Protein AF-A0A2D2AU58-F1 (afdb_monomer_lite)

Radius of gyration: 15.95 Å; chains: 1; bounding box: 44×31×46 Å

Secondary structure (DSSP, 8-state):
-PEEE-EEEEEEEETTT--EEEEEEETTTTSS--TTEEEEE-SSSSEEEEEE-TTGGGGGT-HHHHHHHHHHHHHHHT----BPPPEEEEEPPPPPSSGGGGGGPPPPEEEEE-TTSTT-EEEEEEEEEHHHHHHTT-EEEEESSEEE-----

Foldseek 3Di:
DFDEWEWWKFWKAWPPPRQIWIDTDTPCVVPPPVQFWFKWIARVALEMEIEGQNHRVCCQVPVVSQVVVQVVSCVVVVHHGTGGWHWDDWAADPDPPDPVCVVVGDDTWTWTQDSVDRPIIMTTPDIGQPVRSVVVVHYYHYPDSYDYDRPPD

Organism: NCBI:txid69666

pLDDT: mean 88.6, std 12.47, range [38.38, 98.19]

Sequence (153 aa):
MPRRIEGEVVRLQCRSCASIFHAFTFSGDTDMVTGDLAFATRVDSAELALAEAPSADRLDEDDGAREALEARIADALGRPGFRAPRLLRFEEPPPPPDPAQWQHYRAAKVVYQCIACPTGEAVEITRLSVRAFVRSSGRINLLGDLVLDQAGG

Structure (mmCIF, N/CA/C/O backbone):
data_AF-A0A2D2AU58-F1
#
_entry.id   AF-A0A2D2AU58-F1
#
loop_
_atom_site.group_PDB
_atom_site.id
_atom_site.type_symbol
_atom_site.label_atom_id
_atom_site.label_alt_id
_atom_site.label_comp_id
_atom_site.label_asym_id
_atom_site.label_entity_id
_atom_site.label_seq_id
_atom_site.pdbx_PDB_ins_code
_atom_site.Cartn_x
_atom_site.Cartn_y
_atom_site.Cartn_z
_atom_site.occupancy
_atom_site.B_iso_or_equiv
_atom_site.auth_seq_id
_atom_site.auth_comp_id
_atom_site.auth_asym_id
_atom_site.auth_atom_id
_atom_site.pdbx_PDB_model_num
ATOM 1 N N . MET A 1 1 ? -22.091 11.307 -2.884 1.00 77.38 1 MET A N 1
ATOM 2 C CA . MET A 1 1 ? -22.093 10.227 -3.900 1.00 77.38 1 MET A CA 1
ATOM 3 C C . MET A 1 1 ? -20.852 9.402 -3.640 1.00 77.38 1 MET A C 1
ATOM 5 O O . MET A 1 1 ? -19.825 10.033 -3.422 1.00 77.38 1 MET A O 1
ATOM 9 N N . PRO A 1 2 ? -20.927 8.061 -3.621 1.00 86.56 2 PRO A N 1
ATOM 10 C CA . PRO A 1 2 ? -19.753 7.251 -3.333 1.00 86.56 2 PRO A CA 1
ATOM 11 C C . PRO A 1 2 ? -18.658 7.471 -4.382 1.00 86.56 2 PRO A C 1
ATOM 13 O O . PRO A 1 2 ? -18.942 7.450 -5.584 1.00 86.56 2 PRO A O 1
ATOM 16 N N . ARG A 1 3 ? -17.419 7.673 -3.929 1.00 88.31 3 ARG A N 1
ATOM 17 C CA . ARG A 1 3 ? -16.230 7.777 -4.775 1.00 88.31 3 ARG A CA 1
ATOM 18 C C . ARG A 1 3 ? -15.817 6.377 -5.209 1.00 88.31 3 ARG A C 1
ATOM 20 O O . ARG A 1 3 ? -15.558 5.504 -4.381 1.00 88.31 3 ARG A O 1
ATOM 27 N N . ARG A 1 4 ? -15.767 6.160 -6.522 1.00 89.62 4 ARG A N 1
ATOM 28 C CA . ARG A 1 4 ? -15.259 4.911 -7.090 1.00 89.62 4 ARG A CA 1
ATOM 29 C C . ARG A 1 4 ? -13.739 4.932 -7.105 1.00 89.62 4 ARG A C 1
ATOM 31 O O . ARG A 1 4 ? -13.149 5.951 -7.455 1.00 89.62 4 ARG A O 1
ATOM 38 N N . ILE A 1 5 ? -13.141 3.814 -6.723 1.00 89.88 5 ILE A N 1
ATOM 39 C CA . ILE A 1 5 ? -11.698 3.603 -6.756 1.00 89.88 5 ILE A CA 1
ATOM 40 C C . ILE A 1 5 ? -11.394 2.311 -7.505 1.00 89.88 5 ILE A C 1
ATOM 42 O O . ILE A 1 5 ? -12.126 1.327 -7.397 1.00 89.88 5 ILE A O 1
ATOM 46 N N . GLU A 1 6 ? -10.298 2.325 -8.244 1.00 90.88 6 GLU A N 1
ATOM 47 C CA . GLU A 1 6 ? -9.743 1.186 -8.966 1.00 90.88 6 GLU A CA 1
ATOM 48 C C . GLU A 1 6 ? -8.304 0.979 -8.493 1.00 90.88 6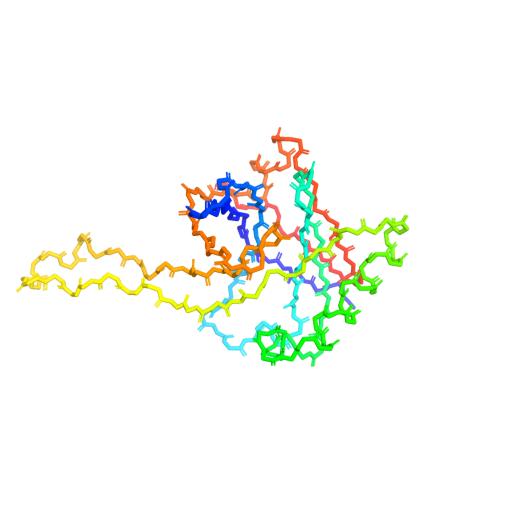 GLU A C 1
ATOM 50 O O . GLU A 1 6 ? -7.688 1.897 -7.943 1.00 90.88 6 GLU A O 1
ATOM 55 N N . GLY A 1 7 ? -7.767 -0.226 -8.650 1.00 91.56 7 GLY A N 1
ATOM 56 C CA . GLY A 1 7 ? -6.401 -0.502 -8.234 1.00 91.56 7 GLY A CA 1
ATOM 57 C C . GLY A 1 7 ? -6.040 -1.973 -8.160 1.00 91.56 7 GLY A C 1
ATOM 58 O O . GLY A 1 7 ? -6.841 -2.870 -8.436 1.00 91.56 7 GLY A O 1
ATOM 59 N N . GLU A 1 8 ? -4.807 -2.207 -7.737 1.00 94.19 8 GLU A N 1
ATOM 60 C CA . GLU A 1 8 ? -4.218 -3.528 -7.580 1.00 94.19 8 GLU A CA 1
ATOM 61 C C . GLU A 1 8 ? -3.642 -3.697 -6.177 1.00 94.19 8 GLU A C 1
ATOM 63 O O . GLU A 1 8 ? -3.209 -2.743 -5.527 1.00 94.19 8 GLU A O 1
ATOM 68 N N . VAL A 1 9 ? -3.604 -4.944 -5.714 1.00 95.62 9 VAL A N 1
ATOM 69 C CA . VAL A 1 9 ? -2.929 -5.294 -4.469 1.00 95.62 9 VAL A CA 1
ATOM 70 C C . VAL A 1 9 ? -1.517 -5.749 -4.797 1.00 95.62 9 VAL A C 1
ATOM 72 O O . VAL A 1 9 ? -1.308 -6.699 -5.552 1.00 95.62 9 VAL A O 1
ATOM 75 N N . VAL A 1 10 ? -0.534 -5.106 -4.183 1.00 95.12 10 VAL A N 1
ATOM 76 C CA . VAL 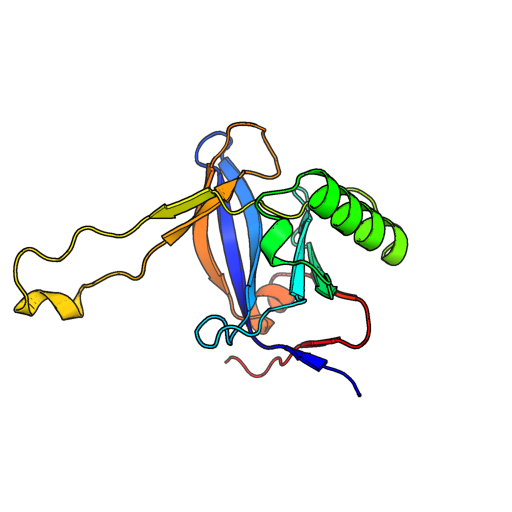A 1 10 ? 0.877 -5.440 -4.345 1.00 95.12 10 VAL A CA 1
ATOM 77 C C . VAL A 1 10 ? 1.345 -6.215 -3.125 1.00 95.12 10 VAL A C 1
ATOM 79 O O . VAL A 1 10 ? 1.167 -5.787 -1.988 1.00 95.12 10 VAL A O 1
ATOM 82 N N . ARG A 1 11 ? 1.964 -7.372 -3.345 1.00 96.69 11 ARG A N 1
ATOM 83 C CA . ARG A 1 11 ? 2.624 -8.140 -2.292 1.00 96.69 11 ARG A CA 1
ATOM 84 C C . ARG A 1 11 ? 4.064 -7.660 -2.170 1.00 96.69 11 ARG A C 1
ATOM 86 O O . ARG A 1 11 ? 4.836 -7.753 -3.127 1.00 96.69 11 ARG A O 1
ATOM 93 N N . LEU A 1 12 ? 4.415 -7.173 -0.988 1.00 97.25 12 LEU A N 1
ATOM 94 C CA . LEU A 1 12 ? 5.727 -6.633 -0.663 1.00 97.25 12 LEU A CA 1
ATOM 95 C C . LEU A 1 12 ? 6.490 -7.606 0.236 1.00 97.25 12 LEU A C 1
ATOM 97 O O . LEU A 1 12 ? 5.902 -8.244 1.110 1.00 97.25 12 LEU A O 1
ATOM 101 N N . GLN A 1 13 ? 7.804 -7.698 0.040 1.00 97.81 13 GLN A N 1
ATOM 102 C CA . GLN A 1 13 ? 8.700 -8.433 0.927 1.00 97.81 13 GLN A CA 1
ATOM 103 C C . GLN A 1 13 ? 9.831 -7.535 1.414 1.00 97.81 13 GLN A C 1
ATOM 105 O O . GLN A 1 13 ? 10.530 -6.911 0.613 1.00 97.81 13 GLN A O 1
ATOM 110 N N . CYS A 1 14 ? 10.035 -7.505 2.731 1.00 98.19 14 CYS A N 1
ATOM 111 C CA . CYS A 1 14 ? 11.158 -6.814 3.345 1.00 98.19 14 CYS A CA 1
ATOM 112 C C . CYS A 1 14 ? 12.479 -7.545 3.073 1.00 98.19 14 CYS A C 1
ATOM 114 O O . CYS A 1 14 ? 12.621 -8.722 3.402 1.00 98.19 14 CYS A O 1
ATOM 116 N N . ARG A 1 15 ? 13.477 -6.831 2.547 1.00 97.75 15 ARG A N 1
ATOM 117 C CA . ARG A 1 15 ? 14.829 -7.352 2.292 1.00 97.75 15 ARG A CA 1
ATOM 118 C C . ARG A 1 15 ? 15.607 -7.659 3.580 1.00 97.75 15 ARG A C 1
ATOM 120 O O . ARG A 1 15 ? 16.496 -8.501 3.552 1.00 97.75 15 ARG A O 1
ATOM 127 N N . SER A 1 16 ? 15.265 -7.010 4.697 1.00 97.69 16 SER A N 1
ATOM 128 C CA . SER A 1 16 ? 16.006 -7.134 5.964 1.00 97.69 16 SER A CA 1
ATOM 129 C C . SER A 1 16 ? 15.448 -8.208 6.901 1.00 97.69 16 SER A C 1
ATOM 131 O O . SER A 1 16 ? 16.212 -9.003 7.436 1.00 97.69 16 SER A O 1
ATOM 133 N N . CYS A 1 17 ? 14.127 -8.250 7.118 1.00 97.75 17 CYS A N 1
ATOM 134 C CA . CYS A 1 17 ? 13.496 -9.203 8.049 1.00 97.75 17 CYS A CA 1
ATOM 135 C C . CYS A 1 17 ? 12.632 -10.274 7.365 1.00 97.75 17 CYS A C 1
ATOM 137 O O . CYS A 1 17 ? 11.979 -11.053 8.053 1.00 97.75 17 CYS A O 1
ATOM 139 N N . ALA A 1 18 ? 12.599 -10.300 6.027 1.00 97.31 18 ALA A N 1
ATOM 140 C CA . ALA A 1 18 ? 11.807 -11.228 5.213 1.00 97.31 18 ALA A CA 1
ATOM 141 C C . ALA A 1 18 ? 10.282 -11.195 5.448 1.00 97.31 18 ALA A C 1
ATOM 143 O O . ALA A 1 18 ? 9.571 -12.028 4.882 1.00 97.31 18 ALA A O 1
ATOM 144 N N . SER A 1 19 ? 9.768 -10.237 6.231 1.00 97.44 19 SER A N 1
ATOM 145 C CA . SER A 1 19 ? 8.331 -10.057 6.443 1.00 97.44 19 SER A CA 1
ATOM 146 C C . SER A 1 19 ? 7.614 -9.776 5.125 1.00 97.44 19 SER A C 1
ATOM 148 O O . SER A 1 19 ? 8.164 -9.149 4.213 1.00 97.44 19 SER A O 1
ATOM 150 N N . ILE A 1 20 ? 6.377 -10.257 5.032 1.00 97.00 20 ILE A N 1
ATOM 151 C CA . ILE A 1 20 ? 5.526 -10.091 3.861 1.00 97.00 20 ILE A CA 1
ATOM 152 C C . ILE A 1 20 ? 4.271 -9.351 4.288 1.00 97.00 20 ILE A C 1
ATOM 154 O O . ILE A 1 20 ? 3.619 -9.739 5.252 1.00 97.00 20 ILE A O 1
ATOM 158 N N . PHE A 1 21 ? 3.927 -8.312 3.541 1.00 97.31 21 PHE A N 1
ATOM 159 C CA . PHE A 1 21 ? 2.716 -7.528 3.741 1.00 97.31 21 PHE A CA 1
ATOM 160 C C . PHE A 1 21 ? 2.180 -7.044 2.395 1.00 97.31 21 PHE A C 1
ATOM 162 O O . PHE A 1 21 ? 2.779 -7.305 1.348 1.00 97.31 21 PHE A O 1
ATOM 169 N N . HIS A 1 22 ? 1.023 -6.391 2.412 1.00 97.12 22 HIS A N 1
ATOM 170 C CA . HIS A 1 22 ? 0.349 -5.953 1.198 1.00 97.12 22 HIS A CA 1
ATOM 171 C C . HIS A 1 22 ? 0.302 -4.42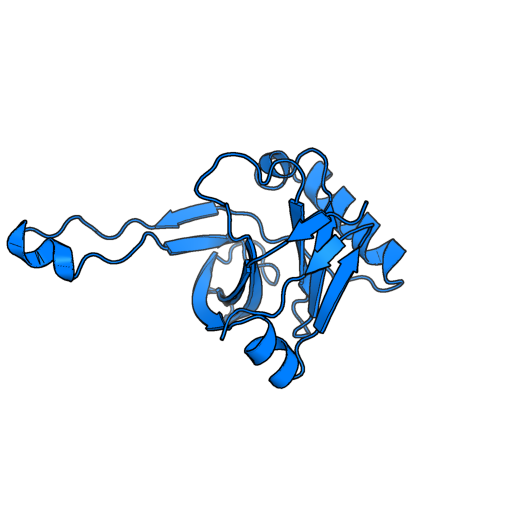9 1.140 1.00 97.12 22 HIS A C 1
ATOM 173 O O . HIS A 1 22 ? 0.201 -3.757 2.161 1.00 97.12 22 HIS A O 1
ATOM 179 N N . ALA A 1 23 ? 0.377 -3.895 -0.066 1.00 95.88 23 ALA A N 1
ATOM 180 C CA . ALA A 1 23 ? 0.109 -2.504 -0.376 1.00 95.88 23 ALA A CA 1
ATOM 181 C C . ALA A 1 23 ? -1.013 -2.423 -1.409 1.00 95.88 23 ALA A C 1
ATOM 183 O O . ALA A 1 23 ? -1.349 -3.424 -2.049 1.00 95.88 23 ALA A O 1
ATOM 184 N N . PHE A 1 24 ? -1.592 -1.239 -1.556 1.00 94.38 24 PHE A N 1
ATOM 185 C CA . PHE A 1 24 ? -2.582 -0.967 -2.586 1.00 94.38 24 PHE A CA 1
ATOM 186 C C . PHE A 1 24 ? -2.040 0.103 -3.529 1.00 94.38 24 PHE A C 1
ATOM 188 O O . PHE A 1 24 ? -1.558 1.137 -3.075 1.00 94.38 24 PHE A O 1
ATOM 195 N N . THR A 1 25 ? -2.112 -0.153 -4.830 1.00 91.25 25 THR A N 1
ATOM 196 C CA . THR A 1 25 ? -1.777 0.820 -5.872 1.00 91.25 25 THR A CA 1
ATOM 197 C C . THR A 1 25 ? -3.073 1.258 -6.526 1.00 91.25 25 THR A C 1
ATOM 199 O O . THR A 1 25 ? -3.805 0.413 -7.039 1.00 91.25 25 THR A O 1
ATOM 202 N N . PHE A 1 26 ? -3.374 2.553 -6.490 1.00 89.06 26 PHE A N 1
ATOM 203 C CA . PHE A 1 26 ? -4.610 3.088 -7.049 1.00 89.06 26 PHE A CA 1
ATOM 204 C C . PHE A 1 26 ? -4.457 3.267 -8.569 1.00 89.06 26 PHE A C 1
ATOM 206 O O . PHE A 1 26 ? -3.496 3.857 -9.059 1.00 89.06 26 PHE A O 1
ATOM 213 N N . SER A 1 27 ? -5.402 2.747 -9.350 1.00 82.69 27 SER A N 1
ATOM 214 C CA . SER A 1 27 ? -5.457 3.001 -10.792 1.00 82.69 27 SER A CA 1
ATOM 215 C C . SER A 1 27 ? -5.912 4.445 -11.018 1.00 82.69 27 SER A C 1
ATOM 217 O O . SER A 1 27 ? -6.917 4.875 -10.456 1.00 82.69 27 SER A O 1
ATOM 219 N N . GLY A 1 28 ? -5.152 5.199 -11.813 1.00 66.75 28 GLY A N 1
ATOM 220 C CA . GLY A 1 28 ? -5.298 6.656 -11.948 1.00 66.75 28 GLY A CA 1
ATOM 221 C C . GLY A 1 28 ? -4.067 7.448 -11.490 1.00 66.75 28 GLY A C 1
ATOM 222 O O . GLY A 1 28 ? -4.003 8.646 -11.740 1.00 66.75 28 GLY A O 1
ATOM 223 N N . ASP A 1 29 ? -3.057 6.777 -10.920 1.00 52.44 29 ASP A N 1
ATOM 224 C CA . ASP A 1 29 ? -1.764 7.359 -10.505 1.00 52.44 29 ASP A CA 1
ATOM 225 C C . ASP A 1 29 ? -0.976 8.066 -11.634 1.00 52.44 29 ASP A C 1
ATOM 227 O O . ASP A 1 29 ? -0.001 8.765 -11.366 1.00 52.44 29 ASP A O 1
ATOM 231 N N . THR A 1 30 ? -1.381 7.932 -12.903 1.00 46.69 30 THR A N 1
ATOM 232 C CA . THR A 1 30 ? -0.796 8.682 -14.030 1.00 46.69 30 THR A CA 1
ATOM 233 C C . THR A 1 30 ? -1.394 10.076 -14.240 1.00 46.69 30 THR A C 1
ATOM 235 O O . THR A 1 30 ? -0.820 10.850 -14.997 1.00 46.69 30 THR A O 1
ATOM 238 N N . ASP A 1 31 ? -2.505 10.414 -13.579 1.00 44.06 31 ASP A N 1
ATOM 239 C CA . ASP A 1 31 ? -3.228 11.681 -13.754 1.00 44.06 31 ASP A CA 1
ATOM 240 C C . ASP A 1 31 ? -3.466 12.353 -12.386 1.00 44.06 31 ASP A C 1
ATOM 242 O O . ASP A 1 31 ? -4.592 12.413 -11.919 1.00 44.06 31 ASP A O 1
ATOM 246 N N . MET A 1 32 ? -2.389 12.791 -11.709 1.00 42.91 32 MET A N 1
ATOM 247 C CA . MET A 1 32 ? -2.284 13.801 -10.617 1.00 42.91 32 MET A CA 1
ATOM 248 C C . MET A 1 32 ? -3.431 13.981 -9.576 1.00 42.91 32 MET A C 1
ATOM 250 O O . MET A 1 32 ? -3.501 15.017 -8.916 1.00 42.91 32 MET A O 1
ATOM 254 N N . VAL A 1 33 ? -4.347 13.027 -9.399 1.00 46.69 33 VAL A N 1
ATOM 255 C CA . VAL A 1 33 ? -5.597 13.181 -8.629 1.00 46.69 33 VAL A CA 1
ATOM 256 C C . VAL A 1 33 ? -5.880 11.911 -7.819 1.00 46.69 33 VAL A C 1
ATOM 258 O O . VAL A 1 33 ? -7.006 11.427 -7.717 1.00 46.69 33 VAL A O 1
ATOM 261 N N . THR A 1 34 ? -4.868 11.372 -7.146 1.00 58.69 34 THR A N 1
ATOM 262 C CA . THR A 1 34 ? -5.101 10.543 -5.951 1.00 58.69 34 THR A CA 1
ATOM 263 C C . THR A 1 34 ? -5.289 11.386 -4.698 1.00 58.69 34 THR A C 1
ATOM 265 O O . THR A 1 34 ? -5.395 10.806 -3.628 1.00 58.69 34 THR A O 1
ATOM 268 N N . GLY A 1 35 ? -5.433 12.714 -4.846 1.00 64.62 35 GLY A N 1
ATOM 269 C CA . GLY A 1 35 ? -5.173 13.766 -3.851 1.00 64.62 35 GLY A CA 1
ATOM 270 C C . GLY A 1 35 ? -5.691 13.581 -2.429 1.00 64.62 35 GLY A C 1
ATOM 271 O O . GLY A 1 35 ? -5.168 14.219 -1.527 1.00 64.62 35 GLY A O 1
ATOM 272 N N . ASP A 1 36 ? -6.619 12.655 -2.198 1.00 85.06 36 ASP A N 1
ATOM 273 C CA . ASP A 1 36 ? -7.053 12.319 -0.855 1.00 85.06 36 ASP A CA 1
ATOM 274 C C . ASP A 1 36 ? -7.220 10.814 -0.609 1.00 85.06 36 ASP A C 1
ATOM 276 O O . ASP A 1 36 ? -8.120 10.450 0.126 1.00 85.06 36 ASP A O 1
ATOM 280 N N . LEU A 1 37 ? -6.464 9.898 -1.220 1.00 90.50 37 LEU A N 1
ATOM 281 C CA . LEU A 1 37 ? -6.587 8.453 -0.964 1.00 90.50 37 LEU A CA 1
ATOM 282 C C . LEU A 1 37 ? -5.328 7.895 -0.317 1.00 90.50 37 LEU A C 1
ATOM 284 O O . LEU A 1 37 ? -4.212 8.170 -0.740 1.00 90.50 37 LEU A O 1
ATOM 288 N N . ALA A 1 38 ? -5.519 7.060 0.696 1.00 93.44 38 ALA A N 1
ATOM 289 C CA . ALA A 1 38 ? -4.434 6.372 1.366 1.00 93.44 38 ALA A CA 1
ATOM 290 C C . ALA A 1 38 ? -4.836 4.955 1.751 1.00 93.44 38 ALA A C 1
ATOM 292 O O . ALA A 1 38 ? -6.019 4.596 1.783 1.00 93.44 38 ALA A O 1
ATOM 293 N N . PHE A 1 39 ? -3.831 4.151 2.082 1.00 95.19 39 PHE A N 1
ATOM 294 C CA . PHE A 1 39 ? -4.042 2.810 2.591 1.00 95.19 39 PHE A CA 1
ATOM 295 C C . PHE A 1 39 ? -3.192 2.536 3.829 1.00 95.19 39 PHE A C 1
ATOM 297 O O . PHE A 1 39 ? -2.118 3.102 4.019 1.00 95.19 39 PHE A O 1
ATOM 304 N N . ALA A 1 40 ? -3.668 1.612 4.655 1.00 97.06 40 ALA A N 1
ATOM 305 C CA . ALA A 1 40 ? -2.876 0.975 5.693 1.00 97.06 40 ALA A CA 1
ATOM 306 C C . ALA A 1 40 ? -3.059 -0.541 5.625 1.00 97.06 40 ALA A C 1
ATOM 308 O O . ALA A 1 40 ? -4.091 -1.046 5.183 1.00 97.06 40 ALA A O 1
ATOM 309 N N . THR A 1 41 ? -2.056 -1.278 6.077 1.00 97.75 41 THR A N 1
ATOM 310 C CA . THR A 1 41 ? -2.033 -2.743 6.091 1.00 97.75 41 THR A CA 1
ATOM 311 C C . THR A 1 41 ? -1.607 -3.245 7.459 1.00 97.75 41 THR A C 1
ATOM 313 O O . THR A 1 41 ? -1.023 -2.513 8.256 1.00 97.75 41 THR A O 1
ATOM 316 N N . ARG A 1 42 ? -1.849 -4.520 7.733 1.00 96.31 42 ARG A N 1
ATOM 317 C CA . ARG A 1 42 ? -1.314 -5.191 8.917 1.00 96.31 42 ARG A CA 1
ATOM 318 C C . ARG A 1 42 ? -0.100 -6.053 8.578 1.00 96.31 42 ARG A C 1
ATOM 320 O O . ARG A 1 42 ? 0.047 -6.522 7.452 1.00 96.31 42 ARG A O 1
ATOM 327 N N . VAL A 1 43 ? 0.769 -6.254 9.571 1.00 93.38 43 VAL A N 1
ATOM 328 C CA . VAL A 1 43 ? 1.937 -7.155 9.477 1.00 93.38 43 VAL A CA 1
ATOM 329 C C . VAL A 1 43 ? 1.523 -8.623 9.611 1.00 93.38 43 VAL A C 1
ATOM 331 O O . VAL A 1 43 ? 2.122 -9.505 9.007 1.00 93.38 43 VAL A O 1
ATOM 334 N N . ASP A 1 44 ? 0.513 -8.889 10.435 1.00 93.38 44 ASP A N 1
ATOM 335 C CA . ASP A 1 44 ? 0.128 -10.222 10.911 1.00 93.38 44 ASP A CA 1
ATOM 336 C C . ASP A 1 44 ? -1.015 -10.863 10.110 1.00 93.38 44 ASP A C 1
ATOM 338 O O . ASP A 1 44 ? -1.424 -11.990 10.389 1.00 93.38 44 ASP A O 1
ATOM 342 N N . SER A 1 45 ? -1.566 -10.148 9.131 1.00 94.44 45 SER A N 1
ATOM 343 C CA . SER A 1 45 ? -2.742 -10.576 8.382 1.00 94.44 45 SER A CA 1
ATOM 344 C C . SER A 1 45 ? -2.785 -9.957 6.987 1.00 94.44 45 SER A C 1
ATOM 346 O O . SER A 1 45 ? -2.242 -8.883 6.735 1.00 94.44 45 SER A O 1
ATOM 348 N N . ALA A 1 46 ? -3.451 -10.645 6.057 1.00 95.88 46 ALA A N 1
ATOM 349 C CA . ALA A 1 46 ? -3.728 -10.138 4.715 1.00 95.88 46 ALA A CA 1
ATOM 350 C C . ALA A 1 46 ? -4.919 -9.165 4.753 1.00 95.88 46 ALA A C 1
ATOM 352 O O . ALA A 1 46 ? -5.990 -9.449 4.222 1.00 95.88 46 ALA A O 1
ATOM 353 N N . GLU A 1 47 ? -4.753 -8.039 5.440 1.00 97.19 47 GLU A N 1
ATOM 354 C CA . GLU A 1 47 ? -5.806 -7.048 5.654 1.00 97.19 47 GLU A CA 1
ATOM 355 C C . GLU A 1 47 ? -5.319 -5.657 5.238 1.00 97.19 47 GLU A C 1
ATOM 357 O O . GLU A 1 47 ? -4.290 -5.181 5.717 1.00 97.19 47 GLU A O 1
ATOM 362 N N . LEU A 1 48 ? -6.078 -5.022 4.346 1.00 97.69 48 LEU A N 1
ATOM 363 C CA . LEU A 1 48 ? -5.903 -3.650 3.883 1.00 97.69 48 LEU A CA 1
ATOM 364 C C . LEU A 1 48 ? -7.075 -2.798 4.368 1.00 97.69 48 LEU A C 1
ATOM 366 O O . LEU A 1 48 ? -8.211 -3.271 4.446 1.00 97.69 48 LEU A O 1
ATOM 370 N N . ALA A 1 49 ? -6.811 -1.534 4.660 1.00 97.69 49 ALA A N 1
ATOM 371 C CA . ALA A 1 49 ? -7.821 -0.506 4.842 1.00 97.69 49 ALA A CA 1
ATOM 372 C C . ALA A 1 49 ? -7.537 0.631 3.865 1.00 97.69 49 ALA A C 1
ATOM 374 O O . ALA A 1 49 ? -6.419 1.139 3.843 1.00 97.69 49 ALA A O 1
ATOM 375 N N . LEU A 1 50 ? -8.531 1.000 3.063 1.00 96.12 50 LEU A N 1
ATOM 376 C CA . LEU A 1 50 ? -8.484 2.121 2.128 1.00 96.12 50 LEU A CA 1
ATOM 377 C C . LEU A 1 50 ? -9.360 3.234 2.694 1.00 96.12 50 LEU A C 1
ATOM 379 O O . LEU A 1 50 ? -10.492 2.974 3.109 1.00 96.12 50 LEU A O 1
ATOM 383 N N . ALA A 1 51 ? -8.839 4.452 2.738 1.00 94.75 51 ALA A N 1
ATOM 384 C CA . ALA A 1 51 ? -9.521 5.582 3.350 1.00 94.75 51 ALA A CA 1
ATOM 385 C C . ALA A 1 51 ? -9.200 6.876 2.611 1.00 94.75 51 ALA A C 1
ATOM 387 O O . ALA A 1 51 ? -8.129 7.013 2.017 1.00 94.75 51 ALA A O 1
ATOM 388 N N . GLU A 1 52 ? -10.097 7.854 2.723 1.00 91.56 52 GLU A N 1
ATOM 389 C CA . GLU A 1 52 ? -9.789 9.201 2.261 1.00 91.56 52 GLU A CA 1
ATOM 390 C C . GLU A 1 52 ? -8.849 9.912 3.243 1.00 91.56 52 GLU A C 1
ATOM 392 O O . GLU A 1 52 ? -9.166 10.004 4.429 1.00 91.56 52 GLU A O 1
ATOM 397 N N . ALA A 1 53 ? -7.708 10.422 2.794 1.00 86.75 53 ALA A N 1
ATOM 398 C CA . ALA A 1 53 ? -6.720 11.151 3.578 1.00 86.75 53 ALA A CA 1
ATOM 399 C C . ALA A 1 53 ? -6.454 12.523 2.931 1.00 86.75 53 ALA A C 1
ATOM 401 O O . ALA A 1 53 ? -5.703 12.548 1.966 1.00 86.75 53 ALA A O 1
ATOM 402 N N . PRO A 1 54 ? -6.976 13.646 3.476 1.00 69.75 54 PRO A N 1
ATOM 403 C CA . PRO A 1 54 ? -6.907 15.004 2.893 1.00 69.75 54 PRO A CA 1
ATOM 404 C C . PRO A 1 54 ? -5.509 15.577 2.578 1.00 69.75 54 PRO A C 1
ATOM 406 O O . PRO A 1 54 ? -5.340 16.755 2.276 1.00 69.75 54 PRO A O 1
ATOM 409 N N . SER A 1 55 ? -4.465 14.798 2.826 1.00 74.06 55 SER A N 1
ATOM 410 C CA . SER A 1 55 ? -3.067 15.135 2.609 1.00 74.06 55 SER A CA 1
ATOM 411 C C . SER A 1 55 ? -2.282 13.843 2.400 1.00 74.06 55 SER A C 1
ATOM 413 O O . SER A 1 55 ? -1.327 13.572 3.127 1.00 74.06 55 SER A O 1
ATOM 415 N N . ALA A 1 56 ? -2.733 13.005 1.463 1.00 72.81 56 ALA A N 1
ATOM 416 C CA . ALA A 1 56 ? -2.091 11.727 1.162 1.00 72.81 56 ALA A CA 1
ATOM 417 C C . ALA A 1 56 ? -0.601 11.911 0.821 1.00 72.81 56 ALA A C 1
ATOM 419 O O . ALA A 1 56 ? 0.236 11.187 1.353 1.00 72.81 56 ALA A O 1
ATOM 420 N N . ASP A 1 57 ? -0.267 12.970 0.080 1.00 65.44 57 ASP A N 1
ATOM 421 C CA . ASP A 1 57 ? 1.111 13.343 -0.273 1.00 65.44 57 ASP A CA 1
ATOM 422 C C . ASP A 1 57 ? 2.000 13.614 0.952 1.00 65.44 57 ASP A C 1
ATOM 424 O O . ASP A 1 57 ? 3.216 13.459 0.904 1.00 65.44 57 ASP A O 1
ATOM 428 N N . ARG A 1 58 ? 1.402 13.989 2.092 1.00 76.56 58 ARG A N 1
ATOM 429 C CA . ARG A 1 58 ? 2.145 14.229 3.335 1.00 76.56 58 ARG A CA 1
ATOM 430 C C . ARG A 1 58 ? 2.466 12.946 4.088 1.00 76.56 58 ARG A C 1
ATOM 432 O O . ARG A 1 58 ? 3.313 12.989 4.969 1.00 76.56 58 ARG A O 1
ATOM 439 N N . LEU A 1 59 ? 1.837 11.812 3.782 1.00 84.12 59 LEU A N 1
ATOM 440 C CA . LEU A 1 59 ? 2.045 10.567 4.538 1.00 84.12 59 LEU A CA 1
ATOM 441 C C . LEU A 1 59 ? 3.481 10.030 4.420 1.00 84.12 59 LEU A C 1
ATOM 443 O O . LEU A 1 59 ? 3.961 9.336 5.324 1.00 84.12 59 LEU A O 1
ATOM 447 N N . ASP A 1 60 ? 4.170 10.388 3.336 1.00 84.31 60 ASP A N 1
ATOM 448 C CA . ASP A 1 60 ? 5.553 9.990 3.078 1.00 84.31 60 ASP A CA 1
ATOM 449 C C . ASP A 1 60 ? 6.589 10.911 3.741 1.00 84.31 60 ASP A C 1
ATOM 451 O O . ASP A 1 60 ? 7.740 10.513 3.957 1.00 84.31 60 ASP A O 1
ATOM 455 N N . GLU A 1 61 ? 6.189 12.123 4.121 1.00 85.81 61 GLU A N 1
ATOM 456 C CA . GLU A 1 61 ? 7.071 13.157 4.679 1.00 85.81 61 GLU A CA 1
ATOM 457 C C . GLU A 1 61 ? 6.780 13.463 6.156 1.00 85.81 61 GLU A C 1
ATOM 459 O O . GLU A 1 61 ? 7.679 13.871 6.891 1.00 85.81 61 GLU A O 1
ATOM 464 N N . ASP A 1 62 ? 5.546 13.232 6.600 1.00 89.75 62 ASP A N 1
ATOM 465 C CA . ASP A 1 62 ? 5.008 13.632 7.896 1.00 89.75 62 ASP A CA 1
ATOM 466 C C . ASP A 1 62 ? 4.548 12.402 8.691 1.00 89.75 62 ASP A C 1
ATOM 468 O O . ASP A 1 62 ? 3.469 11.838 8.478 1.00 89.75 62 ASP A O 1
ATOM 472 N N . ASP A 1 63 ? 5.383 11.995 9.649 1.00 90.25 63 ASP A N 1
ATOM 473 C CA . ASP A 1 63 ? 5.088 10.870 10.537 1.00 90.25 63 ASP A CA 1
ATOM 474 C C . ASP A 1 63 ? 3.800 11.105 11.353 1.00 90.25 63 ASP A C 1
ATOM 476 O O . ASP A 1 63 ? 3.052 10.158 11.589 1.00 90.25 63 ASP A O 1
ATOM 480 N N . GLY A 1 64 ? 3.478 12.355 11.706 1.00 91.38 64 GLY A N 1
ATOM 481 C CA . GLY A 1 64 ? 2.260 12.694 12.444 1.00 91.38 64 GLY A CA 1
ATOM 482 C C . GLY A 1 64 ? 0.994 12.530 11.602 1.00 91.38 64 GLY A C 1
ATOM 483 O O . GLY A 1 64 ? -0.014 12.016 12.090 1.00 91.38 64 GLY A O 1
ATOM 484 N N . ALA A 1 65 ? 1.041 12.899 10.318 1.00 91.31 65 ALA A N 1
ATOM 485 C CA . ALA A 1 65 ? -0.062 12.651 9.385 1.00 91.31 65 ALA A CA 1
ATOM 486 C C . ALA A 1 65 ? -0.317 11.145 9.208 1.00 91.31 65 ALA A C 1
ATOM 488 O O . ALA A 1 65 ? -1.468 10.694 9.190 1.00 91.31 65 ALA A O 1
ATOM 489 N N . ARG A 1 66 ? 0.762 10.359 9.134 1.00 92.94 66 ARG A N 1
ATOM 490 C CA . ARG A 1 66 ? 0.703 8.901 9.029 1.00 92.94 66 ARG A CA 1
ATOM 491 C C . ARG A 1 66 ? 0.114 8.252 10.278 1.00 92.94 66 ARG A C 1
ATOM 493 O O . ARG A 1 66 ? -0.823 7.464 10.171 1.00 92.94 66 ARG A O 1
ATOM 500 N N . GLU A 1 67 ? 0.597 8.628 11.457 1.00 93.88 67 GLU A N 1
ATOM 501 C CA . GLU A 1 67 ? 0.065 8.150 12.737 1.00 93.88 67 GLU A CA 1
ATOM 502 C C . GLU A 1 67 ? -1.417 8.514 12.915 1.00 93.88 67 GLU A C 1
ATOM 504 O O . GLU A 1 67 ? -2.207 7.685 13.372 1.00 93.88 67 GLU A O 1
ATOM 509 N N . ALA A 1 68 ? -1.830 9.714 12.493 1.00 93.75 68 ALA A N 1
ATOM 510 C CA . ALA A 1 68 ? -3.230 10.132 12.532 1.00 93.75 68 ALA A CA 1
ATOM 511 C C . ALA A 1 68 ? -4.125 9.283 11.609 1.00 93.75 68 ALA A C 1
ATOM 513 O O . ALA A 1 68 ? -5.239 8.911 11.993 1.00 93.75 68 ALA A O 1
ATOM 514 N N . LEU A 1 69 ? -3.643 8.936 10.409 1.00 94.69 69 LEU A N 1
ATOM 515 C CA . LEU A 1 69 ? -4.335 8.014 9.507 1.00 94.69 69 LEU A CA 1
ATOM 516 C C . LEU A 1 69 ? -4.477 6.622 10.137 1.00 94.69 69 LEU A C 1
ATOM 518 O O . LEU A 1 69 ? -5.580 6.073 10.152 1.00 94.69 69 LEU A O 1
ATOM 522 N N . GLU A 1 70 ? -3.385 6.069 10.668 1.00 95.81 70 GLU A N 1
ATOM 523 C CA . GLU A 1 70 ? -3.367 4.757 11.323 1.00 95.81 70 GLU A CA 1
ATOM 524 C C . GLU A 1 70 ? -4.333 4.700 12.511 1.00 95.81 70 GLU A C 1
ATOM 526 O O . GLU A 1 70 ? -5.119 3.757 12.621 1.00 95.81 70 GLU A O 1
ATOM 531 N N . ALA A 1 71 ? -4.328 5.728 13.366 1.00 95.75 71 ALA A N 1
ATOM 532 C CA . ALA A 1 71 ? -5.233 5.841 14.505 1.00 95.75 71 ALA A CA 1
ATOM 533 C C . ALA A 1 71 ? -6.703 5.903 14.069 1.00 95.75 71 ALA A C 1
ATOM 535 O O . ALA A 1 71 ? -7.535 5.186 14.622 1.00 95.75 71 ALA A O 1
ATOM 536 N N . ARG A 1 72 ? -7.029 6.699 13.043 1.00 95.69 72 ARG A N 1
ATOM 537 C CA . ARG A 1 72 ? -8.396 6.794 12.508 1.00 95.69 72 ARG A CA 1
ATOM 538 C C . ARG A 1 72 ? -8.879 5.469 11.918 1.00 95.69 72 ARG A C 1
ATOM 540 O O . ARG A 1 72 ? -10.030 5.095 12.121 1.00 95.69 72 ARG A O 1
ATOM 547 N N . ILE A 1 73 ? -8.012 4.753 11.202 1.00 96.75 73 ILE A N 1
ATOM 548 C CA . ILE A 1 73 ? -8.326 3.419 10.669 1.00 96.75 73 ILE A CA 1
ATOM 549 C C . ILE A 1 73 ? -8.564 2.433 11.815 1.00 96.75 73 ILE A C 1
ATOM 551 O O . ILE A 1 73 ? -9.532 1.671 11.783 1.00 96.75 73 ILE A O 1
ATOM 555 N N . ALA A 1 74 ? -7.700 2.458 12.831 1.00 96.31 74 ALA A N 1
ATOM 556 C CA . ALA A 1 74 ? -7.817 1.578 13.983 1.00 96.31 74 ALA A CA 1
ATOM 557 C C . ALA A 1 74 ? -9.111 1.817 14.773 1.00 96.31 74 ALA A C 1
ATOM 559 O O . ALA A 1 74 ? -9.766 0.848 15.160 1.00 96.31 74 ALA A O 1
ATOM 560 N N . ASP A 1 75 ? -9.490 3.082 14.970 1.00 97.00 75 ASP A N 1
ATOM 561 C CA . ASP A 1 75 ? -10.740 3.485 15.620 1.00 97.00 75 ASP A CA 1
ATOM 562 C C . ASP A 1 75 ? -11.963 3.023 14.816 1.00 97.00 75 ASP A C 1
ATOM 564 O O . ASP A 1 75 ? -12.801 2.280 15.328 1.00 97.00 75 ASP A O 1
ATOM 568 N N . ALA A 1 76 ? -12.006 3.337 13.516 1.00 97.00 76 ALA A N 1
ATOM 569 C CA . ALA A 1 76 ? -13.123 2.978 12.641 1.00 97.00 76 ALA A CA 1
ATOM 570 C C . ALA A 1 76 ? -13.357 1.460 12.539 1.00 97.00 76 ALA A C 1
ATOM 572 O O . ALA A 1 76 ? -14.495 1.010 12.399 1.00 97.00 76 ALA A O 1
ATOM 573 N N . LEU A 1 77 ? -12.289 0.658 12.603 1.00 96.81 77 LEU A N 1
ATOM 574 C CA . LEU A 1 77 ? -12.366 -0.804 12.531 1.00 96.81 77 LEU A CA 1
ATOM 575 C C . LEU A 1 77 ? -12.423 -1.484 13.906 1.00 96.81 77 LEU A C 1
ATOM 577 O O . LEU A 1 77 ? -12.587 -2.707 13.968 1.00 96.81 77 LEU A O 1
ATOM 581 N N . GLY A 1 78 ? -12.269 -0.724 14.997 1.00 96.69 78 GLY A N 1
ATOM 582 C CA . GLY A 1 78 ? -12.165 -1.241 16.363 1.00 96.69 78 GLY A CA 1
ATOM 583 C C . GLY A 1 78 ? -10.981 -2.195 16.564 1.00 96.69 78 GLY A C 1
ATOM 584 O O . GLY A 1 78 ? -11.066 -3.126 17.367 1.00 96.69 78 GLY A O 1
ATOM 585 N N . ARG A 1 79 ? -9.906 -2.041 15.778 1.00 94.06 79 ARG A N 1
ATOM 586 C CA . ARG A 1 79 ? -8.757 -2.961 15.747 1.00 94.06 79 ARG A CA 1
ATOM 587 C C . ARG A 1 79 ? -7.447 -2.196 15.543 1.00 94.06 79 ARG A C 1
ATOM 589 O O . ARG A 1 79 ? -7.279 -1.574 14.496 1.00 94.06 79 ARG A O 1
ATOM 596 N N . PRO A 1 80 ? -6.485 -2.277 16.477 1.00 94.50 80 PRO A N 1
ATOM 597 C CA . PRO A 1 80 ? -5.174 -1.662 16.296 1.00 94.50 80 PRO A CA 1
ATOM 598 C C . PRO A 1 80 ? -4.297 -2.461 15.319 1.00 94.50 80 PRO A C 1
ATOM 600 O O . PRO A 1 80 ? -4.623 -3.582 14.928 1.00 94.50 80 PRO A O 1
ATOM 603 N N . GLY A 1 81 ? -3.135 -1.900 14.975 1.00 94.75 81 GLY A N 1
ATOM 604 C CA . GLY A 1 81 ? -2.076 -2.611 14.244 1.00 94.75 81 GLY A CA 1
ATOM 605 C C . GLY A 1 81 ? -2.054 -2.385 12.733 1.00 94.75 81 GLY A C 1
ATOM 606 O O . GLY A 1 81 ? -1.209 -2.966 12.053 1.00 94.75 81 GLY A O 1
ATOM 607 N N . PHE A 1 82 ? -2.935 -1.531 12.210 1.00 97.25 82 PHE A N 1
ATOM 608 C CA . PHE A 1 82 ? -2.787 -0.993 10.862 1.00 97.25 82 PHE A CA 1
ATOM 609 C C . PHE A 1 82 ? -1.595 -0.038 10.811 1.00 97.25 82 PHE A C 1
ATOM 611 O O . PHE A 1 82 ? -1.412 0.788 11.703 1.00 97.25 82 PHE A O 1
ATOM 618 N N . ARG A 1 83 ? -0.785 -0.188 9.767 1.00 97.00 83 ARG A N 1
ATOM 619 C CA . ARG A 1 83 ? 0.384 0.626 9.456 1.00 97.00 83 ARG A CA 1
ATOM 620 C C . ARG A 1 83 ? 0.286 1.114 8.024 1.00 97.00 83 ARG A C 1
ATOM 622 O O . ARG A 1 83 ? 0.061 0.300 7.127 1.00 97.00 83 ARG A O 1
ATOM 629 N N . ALA A 1 84 ? 0.460 2.406 7.803 1.00 95.12 84 ALA A N 1
ATOM 630 C CA . ALA A 1 84 ? 0.598 2.952 6.461 1.00 95.12 84 ALA A CA 1
ATOM 631 C C . ALA A 1 84 ? 2.072 2.809 6.038 1.00 95.12 84 ALA A C 1
ATOM 633 O O . ALA A 1 84 ? 2.952 3.327 6.724 1.00 95.12 84 ALA A O 1
ATOM 634 N N . PRO A 1 85 ? 2.406 2.054 4.976 1.00 92.88 85 PRO A N 1
ATOM 635 C CA . PRO A 1 85 ? 3.787 1.976 4.513 1.00 92.88 85 PRO A CA 1
ATOM 636 C C . PRO A 1 85 ? 4.249 3.329 3.970 1.00 92.88 85 PRO A C 1
ATOM 638 O O . PRO A 1 85 ? 3.543 3.946 3.182 1.00 92.88 85 PRO A O 1
ATOM 641 N N . ARG A 1 86 ? 5.454 3.755 4.352 1.00 92.56 86 ARG A N 1
ATOM 642 C CA . ARG A 1 86 ? 6.094 4.970 3.832 1.00 92.56 86 ARG A CA 1
ATOM 643 C C . ARG A 1 86 ? 6.780 4.676 2.501 1.00 92.56 86 ARG A C 1
ATOM 645 O O . ARG A 1 86 ? 7.584 3.743 2.446 1.00 92.56 86 ARG A O 1
ATOM 652 N N . LEU A 1 87 ? 6.521 5.449 1.454 1.00 92.31 87 LEU A N 1
ATOM 653 C CA . LEU A 1 87 ? 7.309 5.407 0.225 1.00 92.31 87 LEU A CA 1
ATOM 654 C C . LEU A 1 87 ? 8.720 5.942 0.503 1.00 92.31 87 LEU A C 1
ATOM 656 O O . LEU A 1 87 ? 8.891 7.029 1.045 1.00 92.31 87 LEU A O 1
ATOM 660 N N . LEU A 1 88 ? 9.747 5.173 0.141 1.00 92.75 88 LEU A N 1
ATOM 661 C CA . LEU A 1 88 ? 11.141 5.601 0.286 1.00 92.75 88 LEU A CA 1
ATOM 662 C C . LEU A 1 88 ? 11.702 6.147 -1.021 1.00 92.75 88 LEU A C 1
ATOM 664 O O . LEU A 1 88 ? 12.384 7.167 -1.017 1.00 92.75 88 LEU A O 1
ATOM 668 N N . ARG A 1 89 ? 11.484 5.426 -2.125 1.00 93.50 89 ARG A N 1
ATOM 669 C CA . ARG A 1 89 ? 12.003 5.787 -3.450 1.00 93.50 89 ARG A CA 1
ATOM 670 C C . ARG A 1 89 ? 11.391 4.935 -4.556 1.00 93.50 89 ARG A C 1
ATOM 672 O O . ARG A 1 89 ? 10.833 3.865 -4.303 1.00 93.50 89 ARG A O 1
ATOM 679 N N . PHE A 1 90 ? 11.634 5.366 -5.787 1.00 91.56 90 PHE A N 1
ATOM 680 C CA . PHE A 1 90 ? 11.493 4.550 -6.985 1.00 91.56 90 PHE A CA 1
ATOM 681 C C . PHE A 1 90 ? 12.869 3.998 -7.391 1.00 91.56 90 PHE A C 1
ATOM 683 O O . PHE A 1 90 ? 13.835 4.742 -7.544 1.00 91.56 90 PHE A O 1
ATOM 690 N N . GLU A 1 91 ? 12.980 2.678 -7.528 1.00 91.00 91 GLU A N 1
ATOM 691 C CA . GLU A 1 91 ? 14.126 1.998 -8.132 1.00 91.00 91 GLU A CA 1
ATOM 692 C C . GLU A 1 91 ? 13.900 1.911 -9.646 1.00 91.00 91 GLU A C 1
ATOM 694 O O . GLU A 1 91 ? 13.174 1.038 -10.133 1.00 91.00 91 GLU A O 1
ATOM 699 N N . GLU A 1 92 ? 14.519 2.822 -10.395 1.00 87.31 92 GLU A N 1
ATOM 700 C CA . GLU A 1 92 ? 14.532 2.764 -11.856 1.00 87.31 92 GLU A CA 1
ATOM 701 C C . GLU A 1 92 ? 15.514 1.688 -12.339 1.00 87.31 92 GLU A C 1
ATOM 703 O O . GLU A 1 92 ? 16.664 1.639 -11.884 1.00 87.31 92 GLU A O 1
ATOM 708 N N . PRO A 1 93 ? 15.105 0.804 -13.262 1.00 83.12 93 PRO A N 1
ATOM 709 C CA . PRO A 1 93 ? 16.066 -0.035 -13.948 1.00 83.12 93 PRO A CA 1
ATOM 710 C C . PRO A 1 93 ? 16.952 0.836 -14.846 1.00 83.12 93 PRO A C 1
ATOM 712 O O . PRO A 1 93 ? 16.472 1.823 -15.410 1.00 83.12 93 PRO A O 1
ATOM 715 N N . PRO A 1 94 ? 18.235 0.469 -15.022 1.00 81.12 94 PRO A N 1
ATOM 716 C CA . PRO A 1 94 ? 19.104 1.189 -15.936 1.00 81.12 94 PRO A CA 1
ATOM 717 C C . PRO A 1 94 ? 18.492 1.184 -17.344 1.00 81.12 94 PRO A C 1
ATOM 719 O O . PRO A 1 94 ? 17.900 0.170 -17.744 1.00 81.12 94 PRO A O 1
ATOM 722 N N . PRO A 1 95 ? 18.632 2.284 -18.107 1.00 79.44 95 PRO A N 1
ATOM 723 C CA . PRO A 1 95 ? 18.177 2.304 -19.484 1.00 79.44 95 PRO A CA 1
ATOM 724 C C . PRO A 1 95 ? 18.884 1.186 -20.260 1.00 79.44 95 PRO A C 1
ATOM 726 O O . PRO A 1 95 ? 20.065 0.911 -20.006 1.00 79.44 95 PRO A O 1
ATOM 729 N N . PRO A 1 96 ? 18.185 0.513 -21.189 1.00 81.88 96 PRO A N 1
ATOM 730 C CA . PRO A 1 96 ? 18.827 -0.497 -22.008 1.00 81.88 96 PRO A CA 1
ATOM 731 C C . PRO A 1 96 ? 19.982 0.141 -22.801 1.00 81.88 96 PRO A C 1
ATOM 733 O O . PRO A 1 96 ? 19.841 1.268 -23.281 1.00 81.88 96 PRO A O 1
ATOM 736 N N . PRO A 1 97 ? 21.121 -0.555 -22.965 1.00 82.06 97 PRO A N 1
ATOM 737 C CA . PRO A 1 97 ? 22.271 -0.025 -23.702 1.00 82.06 97 PRO A CA 1
ATOM 738 C C . PRO A 1 97 ? 21.978 0.183 -25.197 1.00 82.06 97 PRO A C 1
ATOM 740 O O . PRO A 1 97 ? 22.665 0.960 -25.853 1.00 82.06 97 PRO A O 1
ATOM 743 N N . ASP A 1 98 ? 20.962 -0.503 -25.727 1.00 88.81 98 ASP A N 1
ATOM 744 C CA . ASP A 1 98 ? 20.499 -0.409 -27.109 1.00 88.81 98 ASP A CA 1
ATOM 745 C C . ASP A 1 98 ? 18.999 -0.056 -27.136 1.00 88.81 98 ASP A C 1
ATOM 747 O O . ASP A 1 98 ? 18.197 -0.781 -26.534 1.00 88.81 98 ASP A O 1
ATOM 751 N N . PRO A 1 99 ? 18.579 1.005 -27.853 1.00 83.19 99 PRO A N 1
ATOM 752 C CA . PRO A 1 99 ? 17.170 1.319 -28.056 1.00 83.19 99 PRO A CA 1
ATOM 753 C C . PRO A 1 99 ? 16.323 0.163 -28.620 1.00 83.19 99 PRO A C 1
ATOM 755 O O . PRO A 1 99 ? 15.134 0.062 -28.327 1.00 83.19 99 PRO A O 1
ATOM 758 N N . ALA A 1 100 ? 16.894 -0.773 -29.375 1.00 85.75 100 ALA A N 1
ATOM 759 C CA . ALA A 1 100 ? 16.152 -1.953 -29.826 1.00 85.75 100 ALA A CA 1
ATOM 760 C C . ALA A 1 100 ? 15.652 -2.837 -28.659 1.00 85.75 100 ALA A C 1
ATOM 762 O O . ALA A 1 100 ? 14.716 -3.620 -28.817 1.00 85.75 100 ALA A O 1
ATOM 763 N N . GLN A 1 101 ? 16.238 -2.698 -27.466 1.00 82.62 101 GLN A N 1
ATOM 764 C CA . GLN A 1 101 ? 15.871 -3.441 -26.262 1.00 82.62 101 GLN A CA 1
ATOM 765 C C . GLN A 1 101 ? 14.859 -2.705 -25.373 1.00 82.62 101 GLN A C 1
ATOM 767 O O . GLN A 1 101 ? 14.535 -3.214 -24.300 1.00 82.62 101 GLN A O 1
ATOM 772 N N . TRP A 1 102 ? 14.298 -1.563 -25.799 1.00 78.94 102 TRP A N 1
ATOM 773 C CA . TRP A 1 102 ? 13.215 -0.884 -25.064 1.00 78.94 102 TRP A CA 1
ATOM 774 C C . TRP A 1 102 ? 12.008 -1.800 -24.807 1.00 78.94 102 TRP A C 1
ATOM 776 O O . TRP A 1 102 ? 11.338 -1.665 -23.790 1.00 78.94 102 TRP A O 1
ATOM 786 N N . GLN A 1 103 ? 11.787 -2.810 -25.652 1.00 78.00 103 GLN A N 1
ATOM 787 C CA . GLN A 1 103 ? 10.789 -3.866 -25.433 1.00 78.00 103 GLN A CA 1
ATOM 788 C C . GLN A 1 103 ? 11.026 -4.721 -24.168 1.00 78.00 103 GLN A C 1
ATOM 790 O O . GLN A 1 103 ? 10.117 -5.401 -23.701 1.00 78.00 103 GLN A O 1
ATOM 795 N N . HIS A 1 104 ? 12.242 -4.707 -23.614 1.00 73.56 104 HIS A N 1
ATOM 796 C CA . HIS A 1 104 ? 12.617 -5.377 -22.365 1.00 73.56 104 HIS A CA 1
ATOM 797 C C . HIS A 1 104 ? 12.722 -4.409 -21.181 1.00 73.56 104 HIS A C 1
ATOM 799 O O . HIS A 1 104 ? 13.128 -4.821 -20.089 1.00 73.56 104 HIS A O 1
ATOM 805 N N . TYR A 1 105 ? 12.374 -3.135 -21.390 1.00 75.56 105 TYR A N 1
ATOM 806 C CA . TYR A 1 105 ? 12.325 -2.146 -20.327 1.00 75.56 105 TYR A CA 1
ATOM 807 C C . TYR A 1 105 ? 11.381 -2.627 -19.225 1.00 75.56 105 TYR A C 1
ATOM 809 O O . TYR A 1 105 ? 10.260 -3.074 -19.477 1.00 75.56 105 TYR A O 1
ATOM 817 N N . ARG A 1 106 ? 11.860 -2.568 -17.984 1.00 76.00 106 ARG A N 1
ATOM 818 C CA . ARG A 1 106 ? 11.044 -2.861 -16.807 1.00 76.00 106 ARG A CA 1
ATOM 819 C C . ARG A 1 106 ? 10.544 -1.539 -16.247 1.00 76.00 106 ARG A C 1
ATOM 821 O O . ARG A 1 106 ? 11.284 -0.566 -16.235 1.00 76.00 106 ARG A O 1
ATOM 828 N N . ALA A 1 107 ? 9.309 -1.509 -15.767 1.00 78.88 107 ALA A N 1
ATOM 829 C CA . ALA A 1 107 ? 8.826 -0.348 -15.033 1.00 78.88 107 ALA A CA 1
ATOM 830 C C . ALA A 1 107 ? 9.668 -0.127 -13.763 1.00 78.88 107 ALA A C 1
ATOM 832 O O . ALA A 1 107 ? 10.221 -1.084 -13.200 1.00 78.88 107 ALA A O 1
ATOM 833 N N . ALA A 1 108 ? 9.746 1.127 -13.315 1.00 84.75 108 ALA A N 1
ATOM 834 C CA . ALA A 1 108 ? 10.331 1.466 -12.027 1.00 84.75 108 ALA A CA 1
ATOM 835 C C . ALA A 1 108 ? 9.647 0.672 -10.905 1.00 84.75 108 ALA A C 1
ATOM 837 O O . ALA A 1 108 ? 8.434 0.445 -10.922 1.00 84.75 108 ALA A O 1
ATOM 838 N N . LYS A 1 109 ? 10.438 0.227 -9.930 1.00 88.00 109 LYS A N 1
ATOM 839 C CA . LYS A 1 109 ? 9.934 -0.492 -8.760 1.00 88.00 109 LYS A CA 1
ATOM 840 C C . LYS A 1 109 ? 9.750 0.468 -7.604 1.00 88.00 109 LYS A C 1
ATOM 842 O O . LYS A 1 109 ? 10.657 1.220 -7.270 1.00 88.00 109 LYS A O 1
ATOM 847 N N . VAL A 1 110 ? 8.605 0.391 -6.949 1.00 90.88 110 VAL A N 1
ATOM 848 C CA . VAL A 1 110 ? 8.338 1.172 -5.744 1.00 90.88 110 VAL A CA 1
ATOM 849 C C . VAL A 1 110 ? 8.999 0.488 -4.544 1.00 90.88 110 VAL A C 1
ATOM 851 O O . VAL A 1 110 ? 8.850 -0.724 -4.359 1.00 90.88 110 VAL A O 1
ATOM 854 N N . VAL A 1 111 ? 9.746 1.248 -3.741 1.00 94.88 111 VAL A N 1
ATOM 855 C CA . VAL A 1 111 ? 10.378 0.766 -2.506 1.00 94.88 111 VAL A CA 1
ATOM 856 C C . VAL A 1 111 ? 9.723 1.438 -1.311 1.00 94.88 111 VAL A C 1
ATOM 858 O O . VAL A 1 111 ? 9.766 2.660 -1.185 1.00 94.88 111 VAL A O 1
ATOM 861 N N . TYR A 1 112 ? 9.171 0.633 -0.406 1.00 95.94 112 TYR A N 1
ATOM 862 C CA . TYR A 1 112 ? 8.530 1.101 0.822 1.00 95.94 112 TYR A CA 1
ATOM 863 C C . TYR A 1 112 ? 9.400 0.838 2.051 1.00 95.94 112 TYR A C 1
ATOM 865 O O . TYR A 1 112 ? 10.202 -0.097 2.076 1.00 95.94 112 TYR A O 1
ATOM 873 N N . GLN A 1 113 ? 9.192 1.602 3.118 1.00 96.31 113 GLN A N 1
ATOM 874 C CA . GLN A 1 113 ? 9.675 1.247 4.444 1.00 96.31 113 GLN A CA 1
ATOM 875 C C . GLN A 1 113 ? 8.905 0.025 4.950 1.00 96.31 113 GLN A C 1
ATOM 877 O O . GLN A 1 113 ? 7.684 -0.083 4.819 1.00 96.31 113 GLN A O 1
ATOM 882 N N . CYS A 1 114 ? 9.626 -0.919 5.543 1.00 97.31 114 CYS A N 1
ATOM 883 C CA . CYS A 1 114 ? 9.037 -2.101 6.143 1.00 97.31 114 CYS A CA 1
ATOM 884 C C . CYS A 1 114 ? 8.179 -1.727 7.357 1.00 97.31 114 CYS A C 1
ATOM 886 O O . CYS A 1 114 ? 8.670 -1.165 8.331 1.00 97.31 114 CYS A O 1
ATOM 888 N N . ILE A 1 115 ? 6.922 -2.162 7.356 1.00 96.50 115 ILE A N 1
ATOM 889 C CA . ILE A 1 115 ? 6.005 -1.969 8.490 1.00 96.50 115 ILE A CA 1
ATOM 890 C C . ILE A 1 115 ? 6.315 -2.867 9.705 1.00 96.50 115 ILE A C 1
ATOM 892 O O . ILE A 1 115 ? 5.739 -2.680 10.774 1.00 96.50 115 ILE A O 1
ATOM 896 N N . ALA A 1 116 ? 7.200 -3.859 9.550 1.00 96.69 116 ALA A N 1
ATOM 897 C CA . ALA A 1 116 ? 7.553 -4.830 10.592 1.00 96.69 116 ALA A CA 1
ATOM 898 C C . ALA A 1 116 ? 8.915 -4.562 11.258 1.00 96.69 116 ALA A C 1
ATOM 900 O O . ALA A 1 116 ? 9.195 -5.123 12.315 1.00 96.69 116 ALA A O 1
ATOM 901 N N . CYS A 1 117 ? 9.786 -3.748 10.650 1.00 96.50 117 CYS A N 1
ATOM 902 C CA . CYS A 1 117 ? 11.089 -3.411 11.223 1.00 96.50 117 CYS A CA 1
ATOM 903 C C . CYS A 1 117 ? 11.550 -2.010 10.787 1.00 96.50 117 CYS A C 1
ATOM 905 O O . CYS A 1 117 ? 11.370 -1.654 9.623 1.00 96.50 117 CYS A O 1
ATOM 907 N N . PRO A 1 118 ? 12.217 -1.241 11.664 1.00 92.44 118 PRO A N 1
ATOM 908 C CA . PRO A 1 118 ? 12.446 0.194 11.457 1.00 92.44 118 PRO A CA 1
ATOM 909 C C . PRO A 1 118 ? 13.369 0.531 10.277 1.00 92.44 118 PRO A C 1
ATOM 911 O O . PRO A 1 118 ? 13.216 1.577 9.652 1.00 92.44 118 PRO A O 1
ATOM 914 N N . THR A 1 119 ? 14.318 -0.351 9.957 1.00 94.06 119 THR A N 1
ATOM 915 C CA . THR A 1 119 ? 15.363 -0.128 8.940 1.00 94.06 119 THR A CA 1
ATOM 916 C C . THR A 1 119 ? 15.161 -0.953 7.671 1.00 94.06 119 THR A C 1
ATOM 918 O O . THR A 1 119 ? 16.029 -0.986 6.802 1.00 94.06 119 THR A O 1
ATOM 921 N N . GLY A 1 120 ? 14.054 -1.691 7.582 1.00 97.25 120 GLY A N 1
ATOM 922 C CA . GLY A 1 120 ? 13.809 -2.588 6.462 1.00 97.25 120 GLY A CA 1
ATOM 923 C C . GLY A 1 120 ? 13.262 -1.855 5.254 1.00 97.25 120 GLY A C 1
ATOM 924 O O . GLY A 1 120 ? 12.418 -0.975 5.393 1.00 97.25 120 GLY A O 1
ATOM 925 N N . GLU A 1 121 ? 13.672 -2.294 4.073 1.00 97.94 121 GLU A N 1
ATOM 926 C CA . GLU A 1 121 ? 13.082 -1.869 2.808 1.00 97.94 121 GLU A CA 1
ATOM 927 C C . GLU A 1 121 ? 12.268 -3.012 2.226 1.00 97.94 121 GLU A C 1
ATOM 929 O O . GLU A 1 121 ? 12.746 -4.148 2.152 1.00 97.94 121 GLU A O 1
ATOM 934 N N . ALA A 1 122 ? 11.045 -2.719 1.813 1.00 97.88 122 ALA A N 1
ATOM 935 C CA . ALA A 1 122 ? 10.134 -3.673 1.223 1.00 97.88 122 ALA A CA 1
ATOM 936 C C . ALA A 1 122 ? 9.941 -3.388 -0.261 1.00 97.88 122 ALA A C 1
ATOM 938 O O . ALA A 1 122 ? 9.704 -2.250 -0.667 1.00 97.88 122 ALA A O 1
ATOM 939 N N . VAL A 1 123 ? 10.039 -4.445 -1.061 1.00 96.50 123 VAL A N 1
ATOM 940 C CA . VAL A 1 123 ? 9.908 -4.370 -2.515 1.00 96.50 123 VAL A CA 1
ATOM 941 C C . VAL A 1 123 ? 8.837 -5.311 -3.019 1.00 96.50 123 VAL A C 1
ATOM 943 O O . VAL A 1 123 ? 8.564 -6.351 -2.417 1.00 96.50 123 VAL A O 1
ATOM 946 N N . GLU A 1 124 ? 8.242 -4.939 -4.145 1.00 95.50 124 GLU A N 1
ATOM 947 C CA . GLU A 1 124 ? 7.260 -5.752 -4.847 1.00 95.50 124 GLU A CA 1
ATOM 948 C C . GLU A 1 124 ? 7.836 -7.116 -5.249 1.00 95.50 124 GLU A C 1
ATOM 950 O O . GLU A 1 124 ? 8.873 -7.206 -5.915 1.00 95.50 124 GLU A O 1
ATOM 955 N N . ILE A 1 125 ? 7.121 -8.176 -4.862 1.00 95.44 125 ILE A N 1
ATOM 956 C CA . ILE A 1 125 ? 7.384 -9.552 -5.298 1.00 95.44 125 ILE A CA 1
ATOM 957 C C . ILE A 1 125 ? 6.283 -10.097 -6.211 1.00 95.44 125 ILE A C 1
ATOM 959 O O . ILE A 1 125 ? 6.538 -11.011 -6.994 1.00 95.44 125 ILE A O 1
ATOM 963 N N . THR A 1 126 ? 5.049 -9.590 -6.117 1.00 95.06 126 THR A N 1
ATOM 964 C CA . THR A 1 126 ? 3.909 -10.041 -6.935 1.00 95.06 126 THR A CA 1
ATOM 965 C C . THR A 1 126 ? 2.796 -8.993 -6.920 1.00 95.06 126 THR A C 1
ATOM 967 O O . THR A 1 126 ? 2.589 -8.346 -5.896 1.00 95.06 126 THR A O 1
ATOM 970 N N . ARG A 1 127 ? 2.031 -8.890 -8.011 1.00 94.19 127 ARG A N 1
ATOM 971 C CA . ARG A 1 127 ? 0.763 -8.146 -8.066 1.00 94.19 127 ARG A CA 1
ATOM 972 C C . ARG A 1 127 ? -0.421 -9.090 -8.137 1.00 94.19 127 ARG A C 1
ATOM 974 O O . ARG A 1 127 ? -0.340 -10.159 -8.739 1.00 94.19 127 ARG A O 1
ATOM 981 N N . LEU A 1 128 ? -1.513 -8.684 -7.512 1.00 94.88 128 LEU A N 1
ATOM 982 C CA . LEU A 1 128 ? -2.769 -9.408 -7.460 1.00 94.88 128 LEU A CA 1
ATOM 983 C C . LEU A 1 128 ? -3.889 -8.446 -7.844 1.00 94.88 128 LEU A C 1
ATOM 985 O O . LEU A 1 128 ? -3.956 -7.327 -7.331 1.00 94.88 128 LEU A O 1
ATOM 989 N N . SER A 1 129 ? -4.828 -8.908 -8.669 1.00 94.62 129 SER A N 1
ATOM 990 C CA . SER A 1 129 ? -6.101 -8.201 -8.775 1.00 94.62 129 SER A CA 1
ATOM 991 C C . SER A 1 129 ? -6.817 -8.225 -7.423 1.00 94.62 129 SER A C 1
ATOM 993 O O . SER A 1 129 ? -6.645 -9.155 -6.624 1.00 94.62 129 SER A O 1
ATOM 995 N N . VAL A 1 130 ? -7.675 -7.233 -7.179 1.00 94.50 130 VAL A N 1
ATOM 996 C CA . VAL A 1 130 ? -8.544 -7.178 -5.990 1.00 94.50 130 VAL A CA 1
ATOM 997 C C . VAL A 1 130 ? -9.263 -8.511 -5.773 1.00 94.50 130 VAL A C 1
ATOM 999 O O . VAL A 1 130 ? -9.283 -9.058 -4.669 1.00 94.50 130 VAL A O 1
ATOM 1002 N N . ARG A 1 131 ? -9.799 -9.086 -6.855 1.00 94.62 131 ARG A N 1
ATOM 1003 C CA . ARG A 1 131 ? -10.500 -10.369 -6.821 1.00 94.62 131 ARG A CA 1
ATOM 1004 C C . ARG A 1 131 ? -9.584 -11.519 -6.405 1.00 94.62 131 ARG A C 1
ATOM 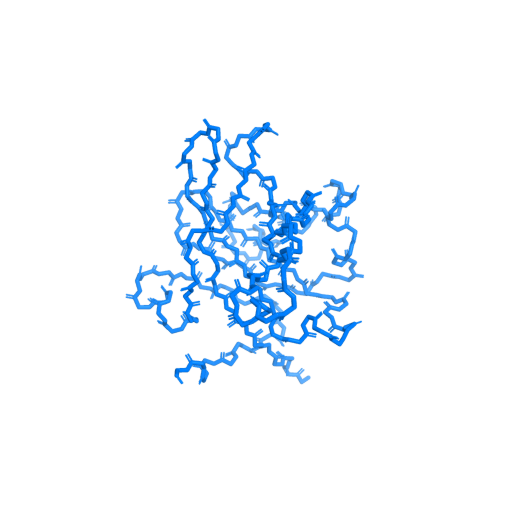1006 O O . ARG A 1 131 ? -10.006 -12.366 -5.618 1.00 94.62 131 ARG A O 1
ATOM 1013 N N . ALA A 1 132 ? -8.357 -11.575 -6.924 1.00 95.38 132 ALA A N 1
ATOM 1014 C CA . ALA A 1 132 ? -7.392 -12.607 -6.552 1.00 95.38 132 ALA A CA 1
ATOM 1015 C C . ALA A 1 132 ? -7.016 -12.510 -5.065 1.00 95.38 132 ALA A C 1
ATOM 1017 O O . ALA A 1 132 ? -7.032 -13.525 -4.371 1.00 95.38 132 ALA A O 1
ATOM 1018 N N . PHE A 1 133 ? -6.779 -11.293 -4.565 1.00 96.06 133 PHE A N 1
ATOM 1019 C CA . PHE A 1 133 ? -6.452 -11.045 -3.161 1.00 96.06 133 PHE A CA 1
ATOM 1020 C C . PHE A 1 133 ? -7.570 -11.497 -2.210 1.00 96.06 133 PHE A C 1
ATOM 1022 O O . PHE A 1 133 ? -7.317 -12.246 -1.263 1.00 96.06 133 PHE A O 1
ATOM 1029 N N . VAL A 1 134 ? -8.823 -11.129 -2.501 1.00 95.44 134 VAL A N 1
ATOM 1030 C CA . VAL A 1 134 ? -9.985 -11.546 -1.697 1.00 95.44 134 VAL A CA 1
ATOM 1031 C C . VAL A 1 134 ? -10.180 -13.066 -1.742 1.00 95.44 134 VAL A C 1
ATOM 1033 O O . VAL A 1 134 ? -10.458 -13.691 -0.718 1.00 95.44 134 VAL A O 1
ATOM 1036 N N . ARG A 1 135 ? -9.967 -13.702 -2.904 1.00 94.88 135 ARG A N 1
ATOM 1037 C CA . ARG A 1 135 ? -10.024 -15.170 -3.032 1.00 94.88 135 ARG A CA 1
ATOM 1038 C C . ARG A 1 135 ? -8.939 -15.892 -2.232 1.00 94.88 135 ARG A C 1
ATOM 1040 O O . ARG A 1 135 ? -9.170 -17.026 -1.827 1.00 94.88 135 ARG A O 1
ATOM 1047 N N . SER A 1 136 ? -7.793 -15.258 -1.987 1.00 93.38 136 SER A N 1
ATOM 1048 C CA . SER A 1 136 ? -6.725 -15.781 -1.124 1.00 93.38 136 SER A CA 1
ATOM 1049 C C . SER A 1 136 ? -6.921 -15.455 0.365 1.00 93.38 136 SER A C 1
ATOM 1051 O O . SER A 1 136 ? -5.946 -15.354 1.105 1.00 93.38 136 SER A O 1
ATOM 1053 N N . SER A 1 137 ? -8.170 -15.276 0.810 1.00 93.44 137 SER A N 1
ATOM 1054 C CA . SER A 1 137 ? -8.541 -14.887 2.182 1.00 93.44 137 SER A CA 1
ATOM 1055 C C . SER A 1 137 ? -8.097 -13.478 2.596 1.00 93.44 137 SER A C 1
ATOM 1057 O O . SER A 1 137 ? -8.145 -13.145 3.783 1.00 93.44 137 SER A O 1
ATOM 1059 N N . GLY A 1 138 ? -7.688 -12.645 1.636 1.00 95.88 138 GLY A N 1
ATOM 1060 C CA . GLY A 1 138 ? -7.402 -11.236 1.863 1.00 95.88 138 GLY A CA 1
ATOM 1061 C C . GLY A 1 138 ? -8.672 -10.446 2.172 1.00 95.88 138 GLY A C 1
ATOM 1062 O O . GLY A 1 138 ? -9.774 -10.803 1.747 1.00 95.88 138 GLY A O 1
ATOM 1063 N N . ARG A 1 139 ? -8.530 -9.356 2.923 1.00 97.19 139 ARG A N 1
ATOM 1064 C CA . ARG A 1 139 ? -9.629 -8.452 3.279 1.00 97.19 139 ARG A CA 1
ATOM 1065 C C . ARG A 1 139 ? -9.269 -7.025 2.916 1.00 97.19 139 ARG A C 1
ATOM 1067 O O . ARG A 1 139 ? -8.166 -6.579 3.211 1.00 97.19 139 ARG A O 1
ATOM 1074 N N . ILE A 1 140 ? -10.210 -6.318 2.301 1.00 97.44 140 ILE A N 1
ATOM 1075 C CA . ILE A 1 140 ? -10.093 -4.890 2.016 1.00 97.44 140 ILE A CA 1
ATOM 1076 C C . ILE A 1 140 ? -11.247 -4.195 2.727 1.00 97.44 140 ILE A C 1
ATOM 1078 O O . ILE A 1 140 ? -12.411 -4.452 2.426 1.00 97.44 140 ILE A O 1
ATOM 1082 N N . ASN A 1 141 ? -10.911 -3.346 3.687 1.00 97.69 141 ASN A N 1
ATOM 1083 C CA . ASN A 1 141 ? -11.852 -2.506 4.405 1.00 97.69 141 ASN A CA 1
ATOM 1084 C C . ASN A 1 141 ? -11.904 -1.142 3.712 1.00 97.69 141 ASN A C 1
ATOM 1086 O O . ASN A 1 141 ? -10.869 -0.507 3.532 1.00 97.69 141 ASN A O 1
ATOM 1090 N N . LEU A 1 142 ? -13.092 -0.698 3.315 1.00 96.25 142 LEU A N 1
ATOM 1091 C CA . LEU A 1 142 ? -13.301 0.621 2.721 1.00 96.25 142 LEU A CA 1
ATOM 1092 C C . LEU A 1 142 ? -13.849 1.550 3.805 1.00 96.25 142 LEU A C 1
ATOM 1094 O O . LEU A 1 142 ? -14.864 1.226 4.421 1.00 96.25 142 LEU A O 1
ATOM 1098 N N . LEU A 1 143 ? -13.170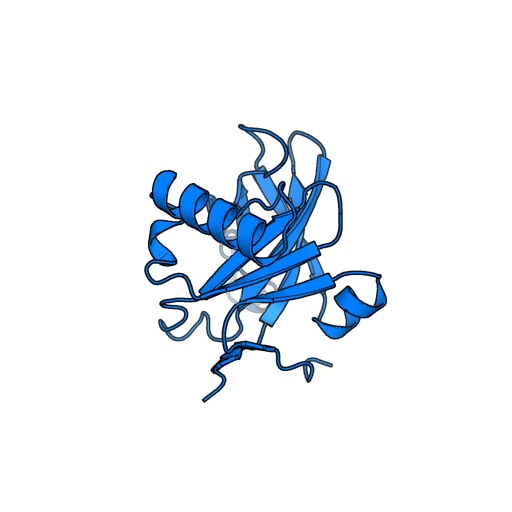 2.665 4.064 1.00 95.25 143 LEU A N 1
ATOM 1099 C CA . LEU A 1 143 ? -13.579 3.655 5.057 1.00 95.25 143 LEU A CA 1
ATOM 1100 C C . LEU A 1 143 ? -14.061 4.938 4.380 1.00 95.25 143 LEU A C 1
ATOM 1102 O O . LEU A 1 143 ? -13.388 5.470 3.498 1.00 95.25 143 LEU A O 1
ATOM 1106 N N . GLY A 1 144 ? -15.199 5.455 4.846 1.00 91.06 144 GLY A N 1
ATOM 1107 C CA . GLY A 1 144 ? -15.898 6.578 4.220 1.00 91.06 144 GLY A CA 1
ATOM 1108 C C . GLY A 1 144 ? -16.796 6.130 3.066 1.00 91.06 144 GLY A C 1
ATOM 1109 O O . GLY A 1 144 ? -17.176 4.963 2.974 1.00 91.06 144 GLY A O 1
ATOM 1110 N N . ASP A 1 145 ? -17.118 7.058 2.169 1.00 92.06 145 ASP A N 1
ATOM 1111 C CA . ASP A 1 145 ? -18.002 6.821 1.023 1.00 92.06 145 ASP A CA 1
ATOM 1112 C C . ASP A 1 145 ? -17.224 6.259 -0.187 1.00 92.06 145 ASP A C 1
ATOM 1114 O O . ASP A 1 145 ? -17.325 6.769 -1.302 1.00 92.06 145 ASP A O 1
ATOM 1118 N N . LEU A 1 146 ? -16.423 5.207 0.021 1.00 92.00 146 LEU A N 1
ATOM 1119 C CA . LEU A 1 146 ? -15.604 4.574 -1.019 1.00 92.00 146 LEU A CA 1
ATOM 1120 C C . LEU A 1 146 ? -16.264 3.310 -1.583 1.00 92.00 146 LEU A C 1
ATOM 1122 O O . LEU A 1 146 ? -16.808 2.488 -0.847 1.00 92.00 146 LEU A O 1
ATOM 1126 N N . VAL A 1 147 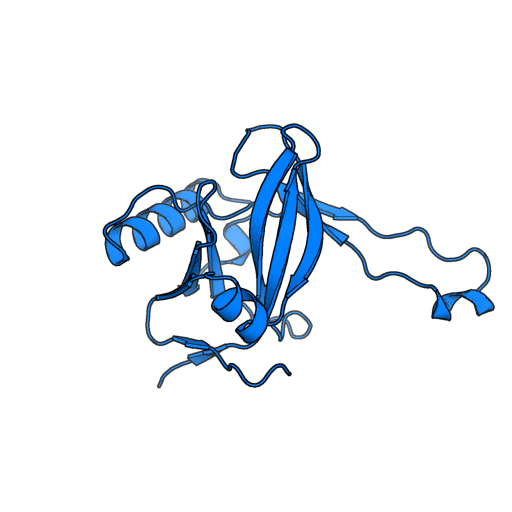? -16.152 3.111 -2.896 1.00 91.88 147 VAL A N 1
ATOM 1127 C CA . VAL A 1 147 ? -16.572 1.883 -3.587 1.00 91.88 147 VAL A CA 1
ATOM 1128 C C . VAL A 1 147 ? -15.430 1.387 -4.462 1.00 91.88 147 VAL A C 1
ATOM 1130 O O . VAL A 1 147 ? -15.001 2.081 -5.378 1.00 91.88 147 VAL A O 1
ATOM 1133 N N . LEU A 1 148 ? -14.951 0.175 -4.186 1.00 90.31 148 LEU A N 1
ATOM 1134 C CA . LEU A 1 148 ? -13.888 -0.465 -4.956 1.00 90.31 148 LEU A CA 1
ATOM 1135 C C . LEU A 1 148 ? -14.468 -1.186 -6.170 1.00 90.31 148 LEU A C 1
ATOM 1137 O O . LEU A 1 148 ? -15.288 -2.095 -6.010 1.00 90.31 148 LEU A O 1
ATOM 1141 N N . ASP A 1 149 ? -14.027 -0.806 -7.366 1.00 85.62 149 ASP A N 1
ATOM 1142 C CA . ASP A 1 149 ? -14.356 -1.549 -8.572 1.00 85.62 149 ASP A CA 1
ATOM 1143 C C . ASP A 1 149 ? -13.610 -2.891 -8.568 1.00 85.62 149 ASP A C 1
ATOM 1145 O O . ASP A 1 149 ? -12.399 -2.974 -8.354 1.00 85.62 149 ASP A O 1
ATOM 1149 N N . GLN A 1 150 ? -14.361 -3.972 -8.758 1.00 73.62 150 GLN A N 1
ATOM 1150 C CA . GLN A 1 150 ? -13.842 -5.338 -8.741 1.00 73.62 150 GLN A CA 1
ATOM 1151 C C . GLN A 1 150 ? -13.628 -5.898 -10.155 1.00 73.62 150 GLN A C 1
ATOM 1153 O O . GLN A 1 150 ? -13.295 -7.078 -10.290 1.00 73.62 150 GLN A O 1
ATOM 1158 N N . ALA A 1 151 ? -13.825 -5.087 -11.201 1.00 56.94 151 ALA A N 1
ATOM 1159 C CA . ALA A 1 151 ? -13.834 -5.528 -12.595 1.00 56.94 151 ALA A CA 1
ATOM 1160 C C . ALA A 1 151 ? -12.455 -5.872 -13.201 1.00 56.94 151 ALA A C 1
ATOM 1162 O O . ALA A 1 151 ? -12.403 -6.294 -14.352 1.00 56.94 151 ALA A O 1
ATOM 1163 N N . GLY A 1 152 ? -11.351 -5.768 -12.454 1.00 49.88 152 GLY A N 1
ATOM 1164 C CA . GLY A 1 152 ? -10.019 -6.173 -12.923 1.00 49.88 152 GLY A CA 1
ATOM 1165 C C . GLY A 1 152 ? -9.862 -7.696 -13.026 1.00 49.88 152 GLY A C 1
ATOM 1166 O O . GLY A 1 152 ? -9.460 -8.354 -12.056 1.00 49.88 152 GLY A O 1
ATOM 1167 N N . GLY A 1 153 ? -10.198 -8.256 -14.190 1.00 38.38 153 GLY A N 1
ATOM 1168 C CA . GLY A 1 153 ? -9.990 -9.652 -14.580 1.00 38.38 153 GLY A CA 1
ATOM 1169 C C . GLY A 1 153 ? -9.473 -9.762 -16.003 1.00 38.38 153 GLY A C 1
ATOM 1170 O O . GLY A 1 153 ? -9.962 -8.990 -16.855 1.00 38.38 153 GLY A O 1
#